Protein AF-A0A7R8WU50-F1 (afdb_monomer)

pLDDT: mean 71.44, std 16.15, range [31.42, 92.62]

Sequence (152 aa):
MFVTICFVSLLRLALAAKDVSPRLPIYDGQCDPPFQPIQGSKCYFLSYSTFKGSWQTAQQLCRLSHPKAYLAEFQDLEELIDATLFLSNDDHECRSWSSPGPWIGGMEIGDSNTFTWASTNSTIQNFNWAEGRPNSASSNDGIALDCSMECE

Nearest PDB structures (foldseek):
  4j6n-assembly2_B  TM=8.097E-01  e=1.435E-02  Homo sapiens
  4j6k-assembly8_H  TM=7.787E-01  e=2.099E-02  Homo sapiens
  1gz2-assembly1_A  TM=6.646E-01  e=3.715E-02  Gallus gallus

Structure (mmCIF, N/CA/C/O backbone):
data_AF-A0A7R8WU50-F1
#
_entry.id   AF-A0A7R8WU50-F1
#
loop_
_atom_site.group_PDB
_atom_site.id
_atom_site.type_symbol
_atom_site.label_atom_id
_atom_site.label_alt_id
_atom_site.label_comp_id
_atom_site.label_asym_id
_atom_site.label_entity_id
_atom_site.label_seq_id
_atom_site.pdbx_PDB_ins_code
_atom_site.Cartn_x
_atom_site.Cartn_y
_atom_site.Cartn_z
_atom_site.occupancy
_atom_site.B_iso_or_equiv
_atom_site.auth_seq_id
_atom_site.auth_comp_id
_atom_site.auth_asym_id
_atom_site.auth_atom_id
_atom_site.pdbx_PDB_model_num
ATOM 1 N N . MET A 1 1 ? 5.753 9.782 -10.569 1.00 47.72 1 MET A N 1
ATOM 2 C CA . MET A 1 1 ? 5.742 10.626 -9.344 1.00 47.72 1 MET A CA 1
ATOM 3 C C . MET A 1 1 ? 4.815 9.920 -8.365 1.00 47.72 1 MET A C 1
ATOM 5 O O . MET A 1 1 ? 3.686 9.712 -8.755 1.00 47.72 1 MET A O 1
ATOM 9 N N . PHE A 1 2 ? 5.245 9.488 -7.173 1.00 52.72 2 PHE A N 1
ATOM 10 C CA . PHE A 1 2 ? 4.432 8.535 -6.394 1.00 52.72 2 PHE A CA 1
ATOM 11 C C . PHE A 1 2 ? 3.505 9.211 -5.382 1.00 52.72 2 PHE A C 1
ATOM 13 O O . PHE A 1 2 ? 3.976 9.862 -4.451 1.00 52.72 2 PHE A O 1
ATOM 20 N N . VAL A 1 3 ? 2.202 9.002 -5.559 1.00 60.59 3 VAL A N 1
ATOM 21 C CA . VAL A 1 3 ? 1.144 9.322 -4.588 1.00 60.59 3 VAL A CA 1
ATOM 22 C C . VAL A 1 3 ? 0.907 8.098 -3.679 1.00 60.59 3 VAL A C 1
ATOM 24 O O . VAL A 1 3 ? 1.463 7.033 -3.929 1.00 60.59 3 VAL A O 1
ATOM 27 N N . THR A 1 4 ? 0.175 8.210 -2.570 1.00 69.50 4 THR A N 1
ATOM 28 C CA . THR A 1 4 ? -0.047 7.101 -1.622 1.00 69.50 4 THR A CA 1
ATOM 29 C C . THR A 1 4 ? -1.533 6.827 -1.428 1.00 69.50 4 THR A C 1
ATOM 31 O O . THR A 1 4 ? -2.263 7.751 -1.073 1.00 69.50 4 THR A O 1
ATOM 34 N N . ILE A 1 5 ? -1.968 5.571 -1.588 1.00 77.00 5 ILE A N 1
ATOM 35 C CA . ILE A 1 5 ? -3.327 5.146 -1.218 1.00 77.00 5 ILE A CA 1
ATOM 36 C C . ILE A 1 5 ? -3.254 4.341 0.066 1.00 77.00 5 ILE A C 1
ATOM 38 O O . ILE A 1 5 ? -2.644 3.273 0.112 1.00 77.00 5 ILE A O 1
ATOM 42 N N . CYS A 1 6 ? -3.923 4.838 1.094 1.00 78.62 6 CYS A N 1
ATOM 43 C CA . CYS A 1 6 ? -4.102 4.140 2.350 1.00 78.62 6 CYS A CA 1
ATOM 44 C C . CYS A 1 6 ? -5.491 3.510 2.406 1.00 78.62 6 CYS A C 1
ATOM 46 O O . CYS A 1 6 ? -6.455 4.116 1.948 1.00 78.62 6 CYS A O 1
ATOM 48 N N . PHE A 1 7 ? -5.613 2.347 3.036 1.00 79.25 7 PHE A N 1
ATOM 49 C CA . PHE A 1 7 ? -6.898 1.753 3.374 1.00 79.25 7 PHE A CA 1
ATOM 50 C C . PHE A 1 7 ? -6.974 1.380 4.852 1.00 79.25 7 PHE A C 1
ATOM 52 O O . PHE A 1 7 ? -5.967 1.044 5.478 1.00 79.25 7 PHE A O 1
ATOM 59 N N . VAL A 1 8 ? -8.184 1.405 5.398 1.00 73.62 8 VAL A N 1
ATOM 60 C CA . VAL A 1 8 ? -8.532 0.820 6.693 1.00 73.62 8 VAL A CA 1
ATOM 61 C C . VAL A 1 8 ? -9.535 -0.296 6.442 1.00 73.62 8 VAL A C 1
ATOM 63 O O . VAL A 1 8 ? -10.618 -0.063 5.905 1.00 73.62 8 VAL A O 1
ATOM 66 N N . SER A 1 9 ? -9.186 -1.511 6.866 1.00 67.44 9 SER A N 1
ATOM 67 C CA . SER A 1 9 ? -10.147 -2.610 6.934 1.00 67.44 9 SER A CA 1
ATOM 68 C C . SER A 1 9 ? -11.013 -2.445 8.179 1.00 67.44 9 SER A C 1
ATOM 70 O O . SER A 1 9 ? -10.509 -2.462 9.311 1.00 67.44 9 SER A O 1
ATOM 72 N N . LEU A 1 10 ? -12.323 -2.288 7.989 1.00 57.47 10 LEU A N 1
ATOM 73 C CA . LEU A 1 10 ? -13.288 -2.329 9.080 1.00 57.47 10 LEU A CA 1
ATOM 74 C C . LEU A 1 10 ? -13.472 -3.792 9.498 1.00 57.47 10 LEU A C 1
ATOM 76 O O . LEU A 1 10 ? -14.421 -4.465 9.098 1.00 57.47 10 LEU A O 1
ATOM 80 N N . LEU A 1 11 ? -12.529 -4.312 10.287 1.00 51.34 11 LEU A N 1
ATOM 81 C CA . LEU A 1 11 ? -12.649 -5.642 10.873 1.00 51.34 11 LEU A CA 1
ATOM 82 C C . LEU A 1 11 ? -13.955 -5.689 11.676 1.00 51.34 11 LEU A C 1
ATOM 84 O O . LEU A 1 11 ? -14.096 -4.992 12.686 1.00 51.34 11 LEU A O 1
ATOM 88 N N . ARG A 1 12 ? -14.923 -6.492 11.219 1.00 45.38 12 ARG A N 1
ATOM 89 C CA . ARG A 1 12 ? -16.161 -6.723 11.961 1.00 45.38 12 ARG A CA 1
ATOM 90 C C . ARG A 1 12 ? -15.789 -7.404 13.274 1.00 45.38 12 ARG A C 1
ATOM 92 O O . ARG A 1 12 ? -15.477 -8.591 13.292 1.00 45.38 12 ARG A O 1
ATOM 99 N N . LEU A 1 13 ? -15.885 -6.684 14.389 1.00 37.50 13 LEU A N 1
ATOM 100 C CA . LEU A 1 13 ? -16.208 -7.337 15.650 1.00 37.50 13 LEU A CA 1
ATOM 101 C C . LEU A 1 13 ? -17.630 -7.872 15.483 1.00 37.50 13 LEU A C 1
ATOM 103 O O . LEU A 1 13 ? -18.605 -7.180 15.764 1.00 37.50 13 LEU A O 1
ATOM 107 N N . ALA A 1 14 ? -17.757 -9.097 14.974 1.00 40.22 14 ALA A N 1
ATOM 108 C CA . ALA A 1 14 ? -18.974 -9.865 15.143 1.00 40.22 14 ALA A CA 1
ATOM 109 C C . ALA A 1 14 ? -19.071 -10.209 16.634 1.00 40.22 14 ALA A C 1
ATOM 111 O O . ALA A 1 14 ? -18.686 -11.290 17.074 1.00 40.22 14 ALA A O 1
ATOM 112 N N . LEU A 1 15 ? -19.544 -9.258 17.442 1.00 38.44 15 LEU A N 1
ATOM 113 C CA . LEU A 1 15 ? -20.142 -9.607 18.718 1.00 38.44 15 LEU A CA 1
ATOM 114 C C . LEU A 1 15 ? -21.338 -10.486 18.368 1.00 38.44 15 LEU A C 1
ATOM 116 O O . LEU A 1 15 ? -22.305 -10.025 17.764 1.00 38.44 15 LEU A O 1
ATOM 120 N N . ALA A 1 16 ? -21.230 -11.773 18.688 1.00 36.84 16 ALA A N 1
ATOM 121 C CA . ALA A 1 16 ? -22.336 -12.708 18.640 1.00 36.84 16 ALA A CA 1
ATOM 122 C C . ALA A 1 16 ? -23.402 -12.251 19.649 1.00 36.84 16 ALA A C 1
ATOM 124 O O . ALA A 1 16 ? -23.449 -12.724 20.783 1.00 36.84 16 ALA A O 1
ATOM 125 N N . ALA A 1 17 ? -24.242 -11.298 19.253 1.00 42.41 17 ALA A N 1
ATOM 126 C CA . ALA A 1 17 ? -25.477 -11.006 19.951 1.00 42.41 17 ALA A CA 1
ATOM 127 C C . ALA A 1 17 ? -26.439 -12.157 19.637 1.00 42.41 17 ALA A C 1
ATOM 129 O O . ALA A 1 17 ? -27.021 -12.232 18.555 1.00 42.41 17 ALA A O 1
ATOM 130 N N . LYS A 1 18 ? -26.534 -13.112 20.567 1.00 44.50 18 LYS A N 1
ATOM 131 C CA . LYS A 1 18 ? -27.657 -14.048 20.606 1.00 44.50 18 LYS A CA 1
ATOM 132 C C . LYS A 1 18 ? -28.935 -13.236 20.827 1.00 44.50 18 LYS A C 1
ATOM 134 O O . LYS A 1 18 ? -28.974 -12.393 21.716 1.00 44.50 18 LYS A O 1
ATOM 139 N N . ASP A 1 19 ? -29.932 -13.550 20.006 1.00 49.62 19 ASP A N 1
ATOM 140 C CA . ASP A 1 19 ? -31.318 -13.080 20.037 1.00 49.62 19 ASP A CA 1
ATOM 141 C C . ASP A 1 19 ? -31.569 -11.609 19.664 1.00 49.62 19 ASP A C 1
ATOM 143 O O . ASP A 1 19 ? -31.526 -10.716 20.500 1.00 49.62 19 ASP A O 1
ATOM 147 N N . VAL A 1 20 ? -31.890 -11.383 18.378 1.00 39.16 20 VAL A N 1
ATOM 148 C CA . VAL A 1 20 ? -33.134 -10.759 17.861 1.00 39.16 20 VAL A CA 1
ATOM 149 C C . VAL A 1 20 ? -33.132 -10.876 16.316 1.00 39.16 20 VAL A C 1
ATOM 151 O O . VAL A 1 20 ? -32.134 -10.614 15.653 1.00 39.16 20 VAL A O 1
ATOM 154 N N . SER A 1 21 ? -34.257 -11.325 15.748 1.00 44.25 21 SER A N 1
ATOM 155 C CA . SER A 1 21 ? -34.503 -11.582 14.311 1.00 44.25 21 SER A CA 1
ATOM 156 C C . SER A 1 21 ? -34.732 -10.286 13.486 1.00 44.25 21 SER A C 1
ATOM 158 O O . SER A 1 21 ? -34.872 -9.209 14.063 1.00 44.25 21 SER A O 1
ATOM 160 N N . PRO A 1 22 ? -34.792 -10.331 12.140 1.00 51.97 22 PRO A N 1
ATOM 161 C CA . PRO A 1 22 ? -33.774 -9.873 11.212 1.00 51.97 22 PRO A CA 1
ATOM 162 C C . PRO A 1 22 ? -34.143 -8.514 10.595 1.00 51.97 22 PRO A C 1
ATOM 164 O O . PRO A 1 22 ? -35.019 -8.406 9.736 1.00 51.97 22 PRO A O 1
ATOM 167 N N . ARG A 1 23 ? -33.411 -7.468 10.960 1.00 39.62 23 ARG A N 1
ATOM 168 C CA . ARG A 1 23 ? -33.172 -6.344 10.053 1.00 39.62 23 ARG A CA 1
ATOM 169 C C . ARG A 1 23 ? -31.681 -6.096 10.080 1.00 39.62 23 ARG A C 1
ATOM 171 O O . ARG A 1 23 ? -31.150 -5.632 11.082 1.00 39.62 23 ARG A O 1
ATOM 178 N N . LEU A 1 24 ? -31.015 -6.512 9.006 1.00 41.78 24 LEU A N 1
ATOM 179 C CA . LEU A 1 24 ? -29.605 -6.223 8.781 1.00 41.78 24 LEU A CA 1
ATOM 180 C C . LEU A 1 24 ? -29.415 -4.709 8.954 1.00 41.78 24 LEU A C 1
ATOM 182 O O . LEU A 1 24 ? -30.102 -3.956 8.258 1.00 41.78 24 LEU A O 1
ATOM 186 N N . PRO A 1 25 ? -28.555 -4.236 9.872 1.00 39.59 25 PRO A N 1
ATOM 187 C CA . PRO A 1 25 ? -28.228 -2.828 9.892 1.00 39.59 25 PRO A CA 1
ATOM 188 C C . PRO A 1 25 ? -27.417 -2.553 8.626 1.00 39.59 25 PRO A C 1
ATOM 190 O O . PRO A 1 25 ?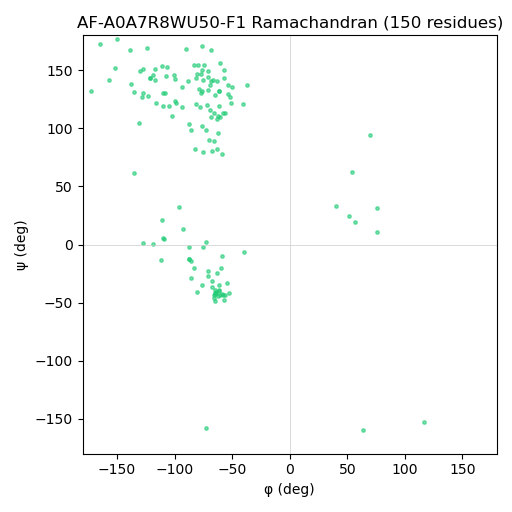 -26.286 -3.020 8.487 1.00 39.59 25 PRO A O 1
ATOM 193 N N . ILE A 1 26 ? -28.027 -1.834 7.683 1.00 42.12 26 ILE A N 1
ATOM 194 C CA . ILE A 1 26 ? -27.290 -1.095 6.662 1.00 42.12 26 ILE A CA 1
ATOM 195 C C . ILE A 1 26 ? -26.477 -0.068 7.453 1.00 42.12 26 ILE A C 1
ATOM 197 O O . ILE A 1 26 ? -27.011 0.941 7.905 1.00 42.12 26 ILE A O 1
ATOM 201 N N . TYR A 1 27 ? -25.219 -0.392 7.743 1.00 42.03 27 TYR A N 1
ATOM 202 C CA . TYR A 1 27 ? -24.259 0.592 8.217 1.00 42.03 27 TYR A CA 1
ATOM 203 C C . TYR A 1 27 ? -23.853 1.392 6.981 1.00 42.03 27 TYR A C 1
ATOM 205 O O . TYR A 1 27 ? -23.100 0.889 6.149 1.00 42.03 27 TYR A O 1
ATOM 213 N N . ASP A 1 28 ? -24.405 2.598 6.836 1.00 48.09 28 ASP A N 1
ATOM 214 C CA . ASP A 1 28 ? -23.878 3.599 5.908 1.00 48.09 28 ASP A CA 1
ATOM 215 C C . ASP A 1 28 ? -22.382 3.767 6.197 1.00 48.09 28 ASP A C 1
ATOM 217 O O . ASP A 1 28 ? -21.995 3.956 7.352 1.00 48.09 28 ASP A O 1
ATOM 221 N N . GLY A 1 29 ? -21.543 3.632 5.168 1.00 54.31 29 GLY A N 1
ATOM 222 C CA . GLY A 1 29 ? -20.082 3.611 5.245 1.00 54.31 29 GLY A CA 1
ATOM 223 C C . GLY A 1 29 ? -19.461 4.871 5.855 1.00 54.31 29 GLY A C 1
ATOM 224 O O . GLY A 1 29 ? -18.925 5.719 5.148 1.00 54.31 29 GLY A O 1
ATOM 225 N N . GLN A 1 30 ? -19.497 4.994 7.179 1.00 71.44 30 GLN A N 1
ATOM 226 C CA . GLN A 1 30 ? -18.898 6.108 7.899 1.00 71.44 30 GLN A CA 1
ATOM 227 C C . GLN A 1 30 ? -17.420 5.813 8.157 1.00 71.44 30 GLN A C 1
ATOM 229 O O . GLN A 1 30 ? -17.053 5.072 9.067 1.00 71.44 30 GLN A O 1
ATOM 234 N N . CYS A 1 31 ? -16.577 6.378 7.302 1.00 78.56 31 CYS A N 1
ATOM 235 C CA . CYS A 1 31 ? -15.133 6.388 7.461 1.00 78.56 31 CYS A CA 1
ATOM 236 C C . CYS A 1 31 ? -14.711 7.612 8.283 1.00 78.56 31 CYS A C 1
ATOM 238 O O . CYS A 1 31 ? -15.265 8.699 8.107 1.00 78.56 31 CYS A O 1
ATOM 240 N N . ASP A 1 32 ? -13.734 7.446 9.177 1.00 82.44 32 ASP 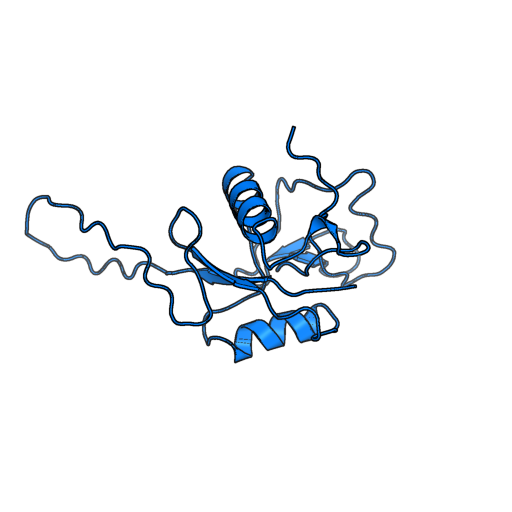A N 1
ATOM 241 C CA . ASP A 1 32 ? -13.156 8.578 9.900 1.00 82.44 32 ASP A CA 1
ATOM 242 C C . ASP A 1 32 ? -12.440 9.503 8.902 1.00 82.44 32 ASP A C 1
ATOM 244 O O . ASP A 1 32 ? -11.599 9.017 8.135 1.00 82.44 32 ASP A O 1
ATOM 248 N N . PRO A 1 33 ? -12.714 10.822 8.888 1.00 80.00 33 PRO A N 1
ATOM 249 C CA . PRO A 1 33 ? -11.968 11.745 8.044 1.00 80.00 33 PRO A CA 1
ATOM 250 C C . PRO A 1 33 ? -10.454 11.600 8.290 1.00 80.00 33 PRO A C 1
ATOM 252 O O . PRO A 1 33 ? -10.039 11.499 9.447 1.00 80.00 33 PRO A O 1
ATOM 255 N N . PRO A 1 34 ? -9.605 11.603 7.245 1.00 80.81 34 PRO A N 1
ATOM 256 C CA . PRO A 1 34 ? -9.894 11.944 5.848 1.00 80.81 34 PRO A CA 1
ATOM 257 C C . PRO A 1 34 ? -10.277 10.751 4.949 1.00 80.81 34 PRO A C 1
ATOM 259 O O . PRO A 1 34 ? -10.248 10.885 3.728 1.00 80.81 34 PRO A O 1
ATOM 262 N N . PHE A 1 35 ? -10.590 9.581 5.509 1.00 84.06 35 PHE A N 1
ATOM 263 C CA . PHE A 1 35 ? -10.921 8.403 4.713 1.00 84.06 35 PHE A CA 1
ATOM 264 C C . PHE A 1 35 ? -12.347 8.479 4.158 1.00 84.06 35 PHE A C 1
ATOM 266 O O . PHE A 1 35 ? -13.260 8.989 4.805 1.00 84.06 35 PHE A O 1
ATOM 273 N N . GLN A 1 36 ? -12.537 7.925 2.966 1.00 82.06 36 GLN A N 1
ATOM 274 C CA . GLN A 1 36 ? -13.803 7.866 2.250 1.00 82.06 36 GLN A CA 1
ATOM 275 C C . GLN A 1 36 ? -14.192 6.409 1.970 1.00 82.06 36 GLN A C 1
ATOM 277 O O . GLN A 1 36 ? -13.315 5.574 1.722 1.00 82.06 36 GLN A O 1
ATOM 282 N N . PRO A 1 37 ? -15.488 6.070 2.037 1.00 79.62 37 PRO A N 1
ATOM 283 C CA . PRO A 1 37 ? -15.948 4.735 1.689 1.00 79.62 37 PRO A CA 1
ATOM 284 C C . PRO A 1 37 ? -15.849 4.535 0.175 1.00 79.62 37 PRO A C 1
ATOM 286 O O . PRO A 1 37 ? -16.311 5.366 -0.604 1.00 79.62 37 PRO A O 1
ATOM 289 N N . ILE A 1 38 ? -15.284 3.404 -0.230 1.00 71.56 38 ILE A N 1
ATOM 290 C CA . ILE A 1 38 ? -15.442 2.847 -1.579 1.00 71.56 38 ILE A CA 1
ATOM 291 C C . ILE A 1 38 ? -16.373 1.634 -1.433 1.00 71.56 38 ILE A C 1
ATOM 293 O O . ILE A 1 38 ? -16.464 1.087 -0.329 1.00 71.56 38 ILE A O 1
ATOM 297 N N . GLN A 1 39 ? -17.123 1.267 -2.482 1.00 64.50 39 GLN A N 1
ATOM 298 C CA . GLN A 1 39 ? -18.096 0.164 -2.440 1.00 64.50 39 GLN A CA 1
ATOM 299 C C . GLN A 1 39 ? -17.541 -1.041 -1.653 1.00 64.50 39 GLN A C 1
ATOM 301 O O . GLN A 1 39 ? -16.469 -1.556 -1.949 1.00 64.50 39 GLN A O 1
ATOM 306 N N . GLY A 1 40 ? -18.241 -1.440 -0.582 1.00 63.84 40 GLY A N 1
ATOM 307 C CA . GLY A 1 40 ? -17.792 -2.494 0.334 1.00 63.84 40 GLY A CA 1
ATOM 308 C C . GLY A 1 40 ? -17.527 -2.021 1.769 1.00 63.84 40 GLY A C 1
ATOM 309 O O . GLY A 1 40 ? -18.174 -1.107 2.277 1.00 63.84 40 GLY A O 1
ATOM 310 N N . SER A 1 41 ? -16.623 -2.714 2.475 1.00 66.44 41 SER A N 1
ATOM 311 C CA . SER A 1 41 ? -16.329 -2.503 3.908 1.00 66.44 41 SER A CA 1
ATOM 312 C C . SER A 1 41 ? -14.944 -1.903 4.183 1.00 66.44 41 SER A C 1
ATOM 314 O O . SER A 1 41 ? -14.400 -2.085 5.279 1.00 66.44 41 SER A O 1
ATOM 316 N N . LYS A 1 42 ? -14.335 -1.251 3.189 1.00 78.56 42 LYS A N 1
ATOM 317 C CA . LYS A 1 42 ? -13.006 -0.637 3.292 1.00 78.56 42 LYS A CA 1
ATOM 318 C C . LYS A 1 42 ? -13.106 0.875 3.097 1.00 78.56 42 LYS A C 1
ATOM 320 O O . LYS A 1 42 ? -13.874 1.371 2.278 1.00 78.56 42 LYS A O 1
ATOM 325 N N . CYS A 1 43 ? -12.313 1.591 3.880 1.00 85.00 43 CYS A N 1
ATOM 326 C CA . CYS A 1 43 ? -12.208 3.044 3.843 1.00 85.00 43 CYS A CA 1
ATOM 327 C C . CYS A 1 43 ? -10.866 3.425 3.228 1.00 85.00 43 CYS A C 1
ATOM 329 O O . CYS A 1 43 ? -9.847 2.915 3.692 1.00 85.00 43 CYS A O 1
ATOM 331 N N . TYR A 1 44 ? -10.846 4.326 2.249 1.00 84.25 44 TYR A N 1
ATOM 332 C CA . TYR A 1 44 ? -9.638 4.708 1.518 1.00 84.25 44 TYR A CA 1
ATOM 333 C C . TYR A 1 44 ? -9.317 6.183 1.690 1.00 84.25 44 TYR A C 1
ATOM 335 O O . TYR A 1 44 ? -10.201 7.023 1.800 1.00 84.25 44 TYR A O 1
ATOM 343 N N . PHE A 1 45 ? -8.033 6.502 1.717 1.00 84.50 45 PHE A N 1
ATOM 344 C CA . PHE A 1 45 ? -7.534 7.866 1.760 1.00 84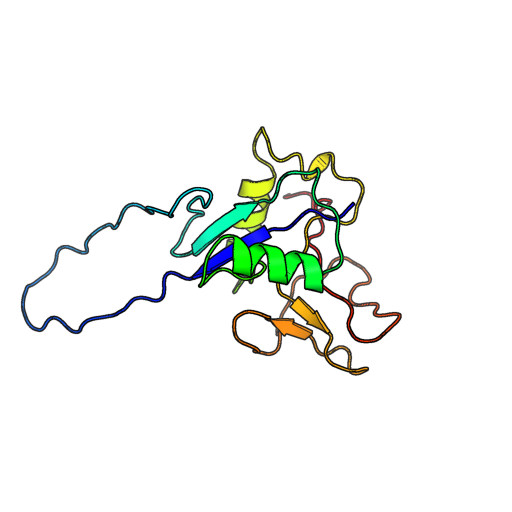.50 45 PHE A CA 1
ATOM 345 C C . PHE A 1 45 ? -6.397 8.001 0.760 1.00 84.50 45 PHE A C 1
ATOM 347 O O . PHE A 1 45 ? -5.468 7.190 0.757 1.00 84.50 45 PHE A O 1
ATOM 354 N N . LEU A 1 46 ? -6.460 9.046 -0.057 1.00 80.19 46 LEU A N 1
ATOM 355 C CA . LEU A 1 46 ? -5.391 9.408 -0.969 1.00 80.19 46 LEU A CA 1
ATOM 356 C C . LEU A 1 46 ? -4.574 10.551 -0.367 1.00 80.19 46 LEU A C 1
ATOM 358 O O . LEU A 1 46 ? -5.111 11.614 -0.053 1.00 80.19 46 LEU A O 1
ATOM 362 N N . SER A 1 47 ? -3.264 10.360 -0.222 1.00 75.44 47 SER A N 1
ATOM 363 C CA . SER A 1 47 ? -2.382 11.458 0.173 1.00 75.44 47 SER A CA 1
ATOM 364 C C . SER A 1 47 ? -2.321 12.513 -0.934 1.00 75.44 47 SER A C 1
ATOM 366 O O . SER A 1 47 ? -2.206 12.158 -2.102 1.00 75.44 47 SER A O 1
ATOM 368 N N . TYR A 1 48 ? -2.282 13.798 -0.589 1.00 66.62 48 TYR A N 1
ATOM 369 C CA . TYR A 1 48 ? -2.100 14.867 -1.576 1.00 66.62 48 TYR A CA 1
ATOM 370 C C . TYR A 1 48 ? -0.815 14.706 -2.415 1.00 66.62 48 TYR A C 1
ATOM 372 O O . TYR A 1 48 ? 0.209 14.218 -1.929 1.00 66.62 48 TYR A O 1
ATOM 380 N N . SER A 1 49 ? -0.853 15.204 -3.656 1.00 58.56 49 SER A N 1
ATOM 381 C CA . SER A 1 49 ? 0.209 15.118 -4.681 1.00 58.56 49 SER A CA 1
ATOM 382 C C . SER A 1 49 ? 1.563 15.739 -4.294 1.00 58.56 49 SER A C 1
ATOM 384 O O . SER A 1 49 ? 2.567 15.559 -4.989 1.00 58.56 49 SER A O 1
ATOM 386 N N . THR A 1 50 ? 1.623 16.474 -3.182 1.00 58.41 50 THR A N 1
ATOM 387 C CA . THR A 1 50 ? 2.845 17.104 -2.669 1.00 58.41 50 THR A CA 1
ATOM 388 C C . THR A 1 50 ? 3.718 16.157 -1.848 1.00 58.41 50 THR A C 1
ATOM 390 O O . THR A 1 50 ? 4.919 16.409 -1.723 1.00 58.41 50 THR A O 1
ATOM 393 N N . PHE A 1 51 ? 3.166 15.059 -1.321 1.00 64.81 51 PHE A N 1
ATOM 394 C CA . PHE A 1 51 ? 3.947 14.061 -0.596 1.00 64.81 51 PHE A CA 1
ATOM 395 C C . PHE A 1 51 ? 4.638 13.108 -1.572 1.00 64.81 51 PHE A C 1
ATOM 397 O O . PHE A 1 51 ? 3.989 12.438 -2.368 1.00 64.81 51 PHE A O 1
ATOM 404 N N . LYS A 1 52 ? 5.971 13.047 -1.504 1.00 67.94 52 LYS A N 1
ATOM 405 C CA . LYS A 1 52 ? 6.809 12.181 -2.342 1.00 67.94 52 LYS A CA 1
ATOM 406 C C . LYS A 1 52 ? 7.737 11.383 -1.438 1.00 67.94 52 LYS A C 1
ATOM 408 O O . LYS A 1 52 ? 8.456 11.970 -0.632 1.00 67.94 52 LYS A O 1
ATOM 413 N N . GLY A 1 53 ? 7.744 10.063 -1.584 1.00 77.00 53 GLY A N 1
ATOM 414 C CA . GLY A 1 53 ? 8.566 9.190 -0.751 1.00 77.00 53 GLY A CA 1
ATOM 415 C C . GLY A 1 53 ? 8.707 7.781 -1.312 1.00 77.00 53 GLY A C 1
ATOM 416 O O . GLY A 1 53 ? 8.058 7.417 -2.297 1.00 77.00 53 GLY A O 1
ATOM 417 N N . SER A 1 54 ? 9.573 6.993 -0.674 1.00 86.62 54 SER A N 1
ATOM 418 C CA . SER A 1 54 ? 9.675 5.561 -0.949 1.00 86.62 54 SER A CA 1
ATOM 419 C C . SER A 1 54 ? 8.419 4.828 -0.477 1.00 86.62 54 SER A C 1
ATOM 421 O O . SER A 1 54 ? 7.628 5.365 0.305 1.00 86.62 54 SER A O 1
ATOM 423 N N . TRP A 1 55 ? 8.271 3.572 -0.893 1.00 88.31 55 TRP A N 1
ATOM 424 C CA . TRP A 1 55 ? 7.204 2.700 -0.410 1.00 88.31 55 TRP A CA 1
ATOM 425 C C . TRP A 1 55 ? 7.159 2.633 1.127 1.00 88.31 55 TRP A C 1
ATOM 427 O O . TRP A 1 55 ? 6.092 2.744 1.725 1.00 88.31 55 TRP A O 1
ATOM 437 N N . GLN A 1 56 ? 8.316 2.544 1.797 1.00 89.75 56 GLN A N 1
ATOM 438 C CA . GLN A 1 56 ? 8.387 2.488 3.264 1.00 89.75 56 GLN A CA 1
ATOM 439 C C . GLN A 1 56 ? 7.874 3.784 3.901 1.00 89.75 56 GLN A C 1
ATOM 441 O O . GLN A 1 56 ? 7.139 3.747 4.887 1.00 89.75 56 GLN A O 1
ATOM 446 N N . THR A 1 57 ? 8.233 4.931 3.324 1.00 89.25 57 THR A N 1
ATOM 447 C CA . THR A 1 57 ? 7.749 6.243 3.765 1.00 89.25 57 THR A CA 1
ATOM 448 C C . THR A 1 57 ? 6.239 6.388 3.547 1.00 89.25 57 THR A C 1
ATOM 450 O O . THR A 1 57 ? 5.544 6.906 4.419 1.00 89.25 57 THR A O 1
ATOM 453 N N . ALA A 1 58 ? 5.710 5.876 2.435 1.00 87.88 58 ALA A N 1
ATOM 454 C CA . ALA A 1 58 ? 4.278 5.852 2.144 1.00 87.88 58 ALA A CA 1
ATOM 455 C C . ALA A 1 58 ? 3.501 4.945 3.119 1.00 87.88 58 ALA A C 1
ATOM 457 O O . ALA A 1 58 ? 2.486 5.349 3.685 1.00 87.88 58 ALA A O 1
ATOM 458 N N . GLN A 1 59 ? 4.030 3.756 3.415 1.00 90.12 59 GLN A N 1
ATOM 459 C CA . GLN A 1 59 ? 3.467 2.856 4.419 1.00 90.12 59 GLN A CA 1
ATOM 460 C C . GLN A 1 59 ? 3.440 3.508 5.805 1.00 90.12 59 GLN A C 1
ATOM 462 O O . GLN A 1 59 ? 2.424 3.437 6.498 1.00 90.12 59 GLN A O 1
ATOM 467 N N . GLN A 1 60 ? 4.518 4.186 6.206 1.00 89.50 60 GLN A N 1
ATOM 468 C CA . GLN A 1 60 ? 4.560 4.943 7.460 1.00 89.50 60 GLN A CA 1
ATOM 469 C C . GLN A 1 60 ? 3.532 6.076 7.487 1.00 89.50 60 GLN A C 1
ATOM 471 O O . GLN A 1 60 ? 2.878 6.256 8.513 1.00 89.50 60 GLN A O 1
ATOM 476 N N . LEU A 1 61 ? 3.338 6.791 6.374 1.00 88.38 61 LEU A N 1
ATOM 477 C CA . LEU A 1 61 ? 2.304 7.820 6.273 1.00 88.38 61 LEU A CA 1
ATOM 478 C C . LEU A 1 61 ? 0.922 7.234 6.577 1.00 88.38 61 LEU A C 1
ATOM 480 O O . LEU A 1 61 ? 0.220 7.775 7.425 1.00 88.38 61 LEU A O 1
ATOM 484 N N . CYS A 1 62 ? 0.570 6.089 5.987 1.00 89.19 62 CYS A N 1
ATOM 485 C CA . CYS A 1 62 ? -0.701 5.430 6.285 1.00 89.19 62 CYS A CA 1
ATOM 486 C C . CYS A 1 62 ? -0.842 5.097 7.775 1.00 89.19 62 CYS A C 1
ATOM 488 O O . CYS A 1 62 ? -1.879 5.38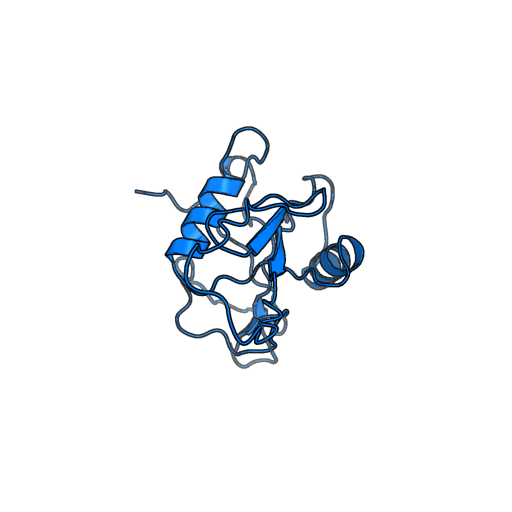4 8.370 1.00 89.19 62 CYS A O 1
ATOM 490 N N . ARG A 1 63 ? 0.216 4.573 8.413 1.00 90.50 63 ARG A N 1
ATOM 491 C CA . ARG A 1 63 ? 0.213 4.286 9.861 1.00 90.50 63 ARG A CA 1
ATOM 492 C C . ARG A 1 63 ? -0.000 5.537 10.719 1.00 90.50 63 ARG A C 1
ATOM 494 O O . ARG A 1 63 ? -0.616 5.435 11.777 1.00 90.50 63 ARG A O 1
ATOM 501 N N . LEU A 1 64 ? 0.520 6.686 10.286 1.00 88.94 64 LEU A N 1
ATOM 502 C CA . LEU A 1 64 ? 0.356 7.970 10.971 1.00 88.94 64 LEU A CA 1
ATOM 503 C C . LEU A 1 64 ? -1.036 8.571 10.749 1.00 88.94 64 LEU A C 1
ATOM 505 O O . LEU A 1 64 ? -1.577 9.187 11.663 1.00 88.94 64 LEU A O 1
ATOM 509 N N . SER A 1 65 ? -1.622 8.375 9.566 1.00 85.75 65 SER A N 1
ATOM 510 C CA . SER A 1 65 ? -2.969 8.851 9.243 1.00 85.75 65 SER A CA 1
ATOM 511 C C . SER A 1 65 ? -4.050 8.126 10.041 1.00 85.75 65 SER A C 1
ATOM 513 O O . SER A 1 65 ? -5.034 8.751 10.425 1.00 85.75 65 SER A O 1
ATOM 515 N N . HIS A 1 66 ? -3.888 6.825 10.304 1.00 86.44 66 HIS A N 1
ATOM 516 C CA . HIS A 1 66 ? -4.796 6.083 11.175 1.00 86.44 66 HIS A CA 1
ATOM 517 C C . HIS A 1 66 ? -4.122 4.823 11.765 1.00 86.44 66 HIS A C 1
ATOM 519 O O . HIS A 1 66 ? -3.444 4.095 11.036 1.00 86.44 66 HIS A O 1
ATOM 525 N N . PRO A 1 67 ? -4.361 4.457 13.045 1.00 85.62 67 PRO A N 1
ATOM 526 C CA . PRO A 1 67 ? -3.697 3.314 13.692 1.00 85.62 67 PRO A CA 1
ATOM 527 C C . PRO A 1 67 ? -3.929 1.951 13.023 1.00 85.62 67 PRO A C 1
ATOM 529 O O . PRO A 1 67 ? -3.178 1.002 13.256 1.00 85.62 67 PRO A O 1
ATOM 532 N N . LYS A 1 68 ? -4.991 1.829 12.222 1.00 86.44 68 LYS A N 1
ATOM 533 C CA . LYS A 1 68 ? -5.337 0.617 11.458 1.00 86.44 68 LYS A CA 1
ATOM 534 C C . LYS A 1 68 ? -5.137 0.773 9.950 1.00 86.44 68 LYS A C 1
ATOM 536 O O . LYS A 1 68 ? -5.510 -0.132 9.214 1.00 86.44 68 LYS A O 1
ATOM 541 N N . ALA A 1 69 ? -4.605 1.904 9.493 1.00 89.06 69 ALA A N 1
ATOM 542 C CA . ALA A 1 69 ? -4.380 2.112 8.073 1.00 89.06 69 ALA A CA 1
ATOM 543 C C . ALA A 1 69 ? -3.092 1.436 7.603 1.00 89.06 69 ALA A C 1
ATOM 545 O O . ALA A 1 69 ? -2.114 1.335 8.344 1.00 89.06 69 ALA A O 1
ATOM 546 N N . TYR A 1 70 ? -3.112 0.973 6.362 1.00 92.62 70 TYR A N 1
ATOM 547 C CA . TYR A 1 70 ? -1.976 0.434 5.619 1.00 92.62 70 TYR A CA 1
ATOM 548 C C . TYR A 1 70 ? -2.050 0.954 4.187 1.00 92.62 70 TYR A C 1
ATOM 550 O O . TYR A 1 70 ? -3.084 1.489 3.796 1.00 92.62 70 TYR A O 1
ATOM 558 N N . LEU A 1 71 ? -0.987 0.803 3.402 1.00 91.69 71 LEU A N 1
ATOM 559 C CA . LEU A 1 71 ? -1.100 0.959 1.955 1.00 91.69 71 LEU A CA 1
ATOM 560 C C . LEU A 1 71 ? -2.145 -0.010 1.387 1.00 91.69 71 LEU A C 1
ATOM 562 O O . LEU A 1 71 ? -2.239 -1.137 1.869 1.00 91.69 71 LEU A O 1
ATOM 566 N N . ALA A 1 72 ? -2.903 0.429 0.380 1.00 89.38 72 ALA A N 1
ATOM 567 C CA . ALA A 1 72 ? -4.035 -0.298 -0.202 1.00 89.38 72 ALA A CA 1
ATOM 568 C C . ALA A 1 72 ? -3.711 -1.752 -0.581 1.00 89.38 72 ALA A C 1
ATOM 570 O O . ALA A 1 72 ? -2.689 -2.030 -1.203 1.00 89.38 72 ALA A O 1
ATOM 571 N N . GLU A 1 73 ? -4.611 -2.665 -0.234 1.00 87.94 73 GLU A N 1
ATOM 572 C CA . GLU A 1 73 ? -4.591 -4.072 -0.635 1.00 87.94 73 GLU A CA 1
ATOM 573 C C . GLU A 1 73 ? -5.945 -4.407 -1.248 1.00 87.94 73 GLU A C 1
ATOM 575 O O . GLU A 1 73 ? -6.972 -4.137 -0.620 1.00 87.94 73 GLU A O 1
ATOM 580 N N . PHE A 1 74 ? -5.918 -5.031 -2.426 1.00 82.50 74 PHE A N 1
ATOM 581 C CA .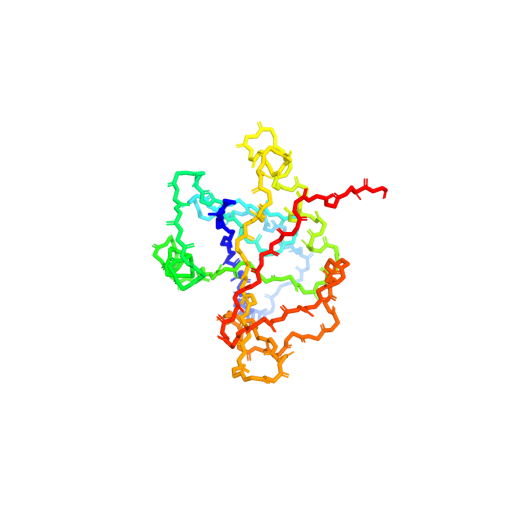 PHE A 1 74 ? -7.105 -5.427 -3.179 1.00 82.50 74 PHE A CA 1
ATOM 582 C C . PHE A 1 74 ? -7.236 -6.945 -3.178 1.00 82.50 74 PHE A C 1
ATOM 584 O O . PHE A 1 74 ? -6.260 -7.653 -3.439 1.00 82.50 74 PHE A O 1
ATOM 591 N N . GLN A 1 75 ? -8.426 -7.440 -2.849 1.00 77.25 75 GLN A N 1
ATOM 592 C CA . GLN A 1 75 ? -8.695 -8.876 -2.766 1.00 77.25 75 GLN A CA 1
ATOM 593 C C . GLN A 1 75 ? -9.079 -9.478 -4.117 1.00 77.25 75 GLN A C 1
ATOM 595 O O . GLN A 1 75 ? -8.799 -10.650 -4.363 1.00 77.25 75 GLN A O 1
ATOM 600 N N . ASP A 1 76 ? -9.682 -8.678 -4.990 1.00 77.75 76 ASP A N 1
ATOM 601 C CA . ASP A 1 76 ? -10.131 -9.086 -6.312 1.00 77.75 76 ASP A CA 1
ATOM 602 C C . ASP A 1 76 ? -10.087 -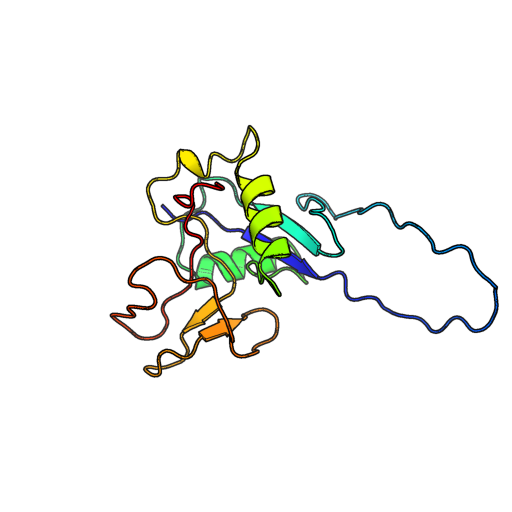7.913 -7.309 1.00 77.75 76 ASP A C 1
ATOM 604 O O . ASP A 1 76 ? -9.707 -6.783 -6.982 1.00 77.75 76 ASP A O 1
ATOM 608 N N . LEU A 1 77 ? -10.417 -8.220 -8.566 1.00 79.81 77 LEU A N 1
ATOM 609 C CA . LEU A 1 77 ? -10.422 -7.254 -9.661 1.00 79.81 77 LEU A CA 1
ATOM 610 C C . LEU A 1 77 ? -11.516 -6.190 -9.493 1.00 79.81 77 LEU A C 1
ATOM 612 O O . LEU A 1 77 ? -11.308 -5.056 -9.911 1.00 79.81 77 LEU A O 1
ATOM 616 N N . GLU A 1 78 ? -12.652 -6.532 -8.884 1.00 82.00 78 GLU A N 1
ATOM 617 C CA . GLU A 1 78 ? -13.758 -5.595 -8.663 1.00 82.00 78 GLU A CA 1
ATOM 618 C C . GLU A 1 78 ? -13.325 -4.497 -7.684 1.00 82.00 78 GLU A C 1
ATOM 620 O O . GLU A 1 78 ? -13.434 -3.314 -7.999 1.00 82.00 78 GLU A O 1
ATOM 625 N N . GLU A 1 79 ? -12.685 -4.876 -6.574 1.00 79.69 79 GLU A N 1
ATOM 626 C CA . GLU A 1 79 ? -12.126 -3.936 -5.600 1.00 79.69 79 GLU A CA 1
ATOM 627 C C . GLU A 1 79 ? -11.042 -3.034 -6.217 1.00 79.69 79 GLU A C 1
ATOM 629 O O . GLU A 1 79 ? -10.962 -1.839 -5.918 1.00 79.69 79 GLU A O 1
ATOM 634 N N . LEU A 1 80 ? -10.205 -3.592 -7.098 1.00 79.62 80 LEU A N 1
ATOM 635 C CA . LEU A 1 80 ? -9.192 -2.832 -7.831 1.00 79.62 80 LEU A CA 1
ATOM 636 C C . LEU A 1 80 ? -9.830 -1.812 -8.792 1.00 79.62 80 LEU A C 1
ATOM 638 O O . LEU A 1 80 ? -9.361 -0.672 -8.871 1.00 79.62 80 LEU A O 1
ATOM 642 N N . ILE A 1 81 ? -10.887 -2.202 -9.512 1.00 78.88 81 ILE A N 1
ATOM 643 C CA . ILE A 1 81 ? -11.627 -1.321 -10.427 1.00 78.88 81 ILE A CA 1
ATOM 644 C C . ILE A 1 81 ? -12.301 -0.201 -9.638 1.00 78.88 81 ILE A C 1
ATOM 646 O O . ILE A 1 81 ? -12.112 0.967 -9.974 1.00 78.88 81 ILE A O 1
ATOM 650 N N . ASP A 1 82 ? -13.012 -0.522 -8.559 1.00 79.19 82 ASP A N 1
ATOM 651 C CA . ASP A 1 82 ? -13.680 0.469 -7.713 1.00 79.19 82 ASP A CA 1
ATOM 652 C C . ASP A 1 82 ? -12.686 1.479 -7.124 1.00 79.19 82 ASP A C 1
ATOM 654 O O . ASP A 1 82 ? -12.928 2.691 -7.136 1.00 79.19 82 ASP A O 1
ATOM 658 N N . ALA A 1 83 ? -11.524 1.005 -6.665 1.00 77.06 83 ALA A N 1
ATOM 659 C CA . ALA A 1 83 ? -10.452 1.875 -6.205 1.00 77.06 83 ALA A CA 1
ATOM 660 C C . ALA A 1 83 ? -9.896 2.751 -7.333 1.00 77.06 83 ALA A C 1
ATOM 662 O O . ALA A 1 83 ? -9.668 3.940 -7.130 1.00 77.06 83 ALA A O 1
ATOM 663 N N . THR A 1 84 ? -9.719 2.206 -8.535 1.00 74.25 84 THR A N 1
ATOM 664 C CA . THR A 1 84 ? -9.246 2.971 -9.700 1.00 74.25 84 THR A CA 1
ATOM 665 C C . THR A 1 84 ? -10.251 4.049 -10.107 1.00 74.25 84 THR A C 1
ATOM 667 O O . THR A 1 84 ? -9.866 5.192 -10.359 1.00 74.25 84 THR A O 1
ATOM 670 N N . LEU A 1 85 ? -11.546 3.730 -10.088 1.00 75.31 85 LEU A N 1
ATOM 671 C CA . LEU A 1 85 ? -12.623 4.681 -10.354 1.00 75.31 85 LEU A CA 1
ATOM 672 C C . LEU A 1 85 ? -12.643 5.810 -9.322 1.00 75.31 85 LEU A C 1
ATOM 674 O O . LEU A 1 85 ? -12.715 6.982 -9.698 1.00 75.31 85 LEU A O 1
ATOM 678 N N . PHE A 1 86 ? -12.492 5.483 -8.037 1.00 74.94 86 PHE A N 1
ATOM 679 C CA . PHE A 1 86 ? -12.365 6.470 -6.965 1.00 74.94 86 PHE A CA 1
ATOM 680 C C . PHE A 1 86 ? -11.201 7.447 -7.198 1.00 74.94 86 PHE A C 1
ATOM 682 O O . PHE A 1 86 ? -11.374 8.655 -7.047 1.00 74.94 86 PHE A O 1
ATOM 689 N N . LEU A 1 87 ? -10.042 6.946 -7.635 1.00 71.38 87 LEU A N 1
ATOM 690 C CA . LEU A 1 87 ? -8.861 7.764 -7.954 1.00 71.38 87 LEU A CA 1
ATOM 691 C C . LEU A 1 87 ? -9.024 8.609 -9.222 1.00 71.38 87 LEU A C 1
ATOM 693 O O . LEU A 1 87 ? -8.295 9.583 -9.415 1.00 71.38 87 LEU A O 1
ATOM 697 N N . SER A 1 88 ? -9.926 8.206 -10.115 1.00 64.88 88 SER A N 1
ATOM 698 C CA . SER A 1 88 ? -10.162 8.875 -11.395 1.00 64.88 88 SER A CA 1
ATOM 699 C C . SER A 1 88 ? -11.153 10.042 -11.311 1.00 64.88 88 SER A C 1
ATOM 701 O O . SER A 1 88 ? -11.210 10.842 -12.243 1.00 64.88 88 SER A O 1
ATOM 703 N N . ASN A 1 89 ? -11.910 10.156 -10.214 1.00 62.00 89 ASN A N 1
ATOM 704 C CA . ASN A 1 89 ? -12.884 11.229 -10.024 1.00 62.00 89 ASN A CA 1
ATOM 705 C C . ASN A 1 89 ? -12.224 12.589 -9.699 1.00 62.00 89 ASN A C 1
ATOM 707 O O . ASN A 1 89 ? -11.110 12.654 -9.179 1.00 62.00 89 ASN A O 1
ATOM 711 N N . ASP A 1 90 ? -12.970 13.649 -10.034 1.00 48.50 90 ASP A N 1
ATOM 712 C CA . ASP A 1 90 ? -12.638 15.050 -10.397 1.00 48.50 90 ASP A CA 1
ATOM 713 C C . ASP A 1 90 ? -11.522 15.833 -9.658 1.00 48.50 90 ASP A C 1
ATOM 715 O O . ASP A 1 90 ? -11.183 16.928 -10.094 1.00 48.50 90 ASP A O 1
ATOM 719 N N . ASP A 1 91 ? -10.914 15.319 -8.585 1.00 53.59 91 ASP A N 1
ATOM 720 C CA . ASP A 1 91 ? -9.902 16.038 -7.777 1.00 53.59 91 ASP A CA 1
ATOM 721 C C . ASP A 1 91 ? -8.589 15.243 -7.582 1.00 53.59 91 ASP A C 1
ATOM 723 O O . ASP A 1 91 ? -7.663 15.675 -6.890 1.00 53.59 91 ASP A O 1
ATOM 727 N N . HIS A 1 92 ? -8.497 14.039 -8.164 1.00 55.19 92 HIS A N 1
ATOM 728 C CA . HIS A 1 92 ? -7.430 13.077 -7.856 1.00 55.19 92 HIS A CA 1
ATOM 729 C C . HIS A 1 92 ? -6.529 12.688 -9.032 1.00 55.19 92 HIS A C 1
ATOM 731 O O . HIS A 1 92 ? -5.561 11.968 -8.816 1.00 55.19 92 HIS A O 1
ATOM 737 N N . GLU A 1 93 ? -6.760 13.238 -10.231 1.00 56.69 93 GLU A N 1
ATOM 738 C CA . GLU A 1 93 ? -5.816 13.310 -11.364 1.00 56.69 93 GLU A CA 1
ATOM 739 C C . GLU A 1 93 ? -4.933 12.062 -11.630 1.00 56.69 93 GLU A C 1
ATOM 741 O O . GLU A 1 93 ? -3.816 12.187 -12.132 1.00 56.69 93 GLU A O 1
ATOM 746 N N . CYS A 1 94 ? -5.415 10.839 -11.375 1.00 58.38 94 CYS A N 1
ATOM 747 C CA . CYS A 1 94 ? -4.653 9.613 -11.667 1.00 58.38 94 CYS A CA 1
ATOM 748 C C . CYS A 1 94 ? -4.210 9.577 -13.147 1.00 58.38 94 CYS A C 1
ATOM 750 O O . CYS A 1 94 ? -3.080 9.199 -13.445 1.00 58.38 94 CYS A O 1
ATOM 752 N N . ARG A 1 95 ? -5.022 10.136 -14.061 1.00 55.59 95 ARG A N 1
ATOM 753 C CA . ARG A 1 95 ? -4.688 10.333 -15.487 1.00 55.59 95 ARG A CA 1
ATOM 754 C C . ARG A 1 95 ? -3.630 11.413 -15.772 1.00 55.59 95 ARG A C 1
ATOM 756 O O . ARG A 1 95 ? -2.949 11.317 -16.789 1.00 55.59 95 ARG A O 1
ATOM 763 N N . SER A 1 96 ? -3.486 12.433 -14.922 1.00 56.56 96 SER A N 1
ATOM 764 C CA . SER A 1 96 ? -2.454 13.477 -15.077 1.00 56.56 96 SER A CA 1
ATOM 765 C C . SER A 1 96 ? -1.132 13.089 -14.411 1.00 56.56 96 SER A C 1
ATOM 767 O O . SER A 1 96 ? -0.107 13.745 -14.628 1.00 56.56 96 SER A O 1
ATOM 769 N N . TRP A 1 97 ? -1.116 12.035 -13.589 1.00 60.06 97 TRP A N 1
ATOM 770 C CA . TRP A 1 97 ? 0.115 11.548 -12.987 1.00 60.06 97 TRP A CA 1
ATOM 771 C C . TRP A 1 97 ? 1.009 10.932 -14.058 1.00 60.06 97 TRP A C 1
ATOM 773 O O . TRP A 1 97 ? 0.711 9.903 -14.657 1.00 60.06 97 TRP A O 1
ATOM 783 N N . SER A 1 98 ? 2.165 11.561 -14.271 1.00 53.59 98 SER A N 1
ATOM 784 C CA . SER A 1 98 ? 3.262 10.916 -14.982 1.00 53.59 98 SER A CA 1
ATOM 785 C C . SER A 1 98 ? 3.627 9.637 -14.230 1.00 53.59 98 SER A C 1
ATOM 787 O O . SER A 1 98 ? 4.095 9.695 -13.082 1.00 53.59 98 SER A O 1
ATOM 789 N N . SER A 1 99 ? 3.366 8.501 -14.887 1.00 57.06 99 SER A N 1
ATOM 790 C CA . SER A 1 99 ? 3.713 7.157 -14.430 1.00 57.06 99 SER A CA 1
ATOM 791 C C . SER A 1 99 ? 5.066 7.159 -13.712 1.00 57.06 99 SER A C 1
ATOM 793 O O . SER A 1 99 ? 6.011 7.827 -14.158 1.00 57.06 99 SER A O 1
ATOM 795 N N . PRO A 1 100 ? 5.195 6.447 -12.585 1.00 63.09 100 PRO A N 1
ATOM 796 C CA . PRO A 1 100 ? 4.218 5.533 -11.971 1.00 63.09 100 PRO A CA 1
ATOM 797 C C . PRO A 1 100 ? 3.163 6.229 -11.099 1.00 63.09 100 PRO A C 1
ATOM 799 O O . PRO A 1 100 ? 3.420 7.315 -10.572 1.00 63.09 100 PRO A O 1
ATOM 802 N N . GLY A 1 101 ? 2.002 5.576 -10.962 1.00 74.06 101 GLY A N 1
ATOM 803 C CA . GLY A 1 101 ? 0.900 5.979 -10.090 1.00 74.06 101 GLY A CA 1
ATOM 804 C C . GLY A 1 101 ? 1.192 5.741 -8.599 1.00 74.06 101 GLY A C 1
ATOM 805 O O . GLY A 1 101 ? 2.354 5.703 -8.181 1.00 74.06 101 GLY A O 1
ATOM 806 N N . PRO A 1 102 ? 0.158 5.636 -7.753 1.00 79.81 102 PRO A N 1
ATOM 807 C CA . PRO A 1 102 ? 0.329 5.625 -6.312 1.00 79.81 102 PRO A CA 1
ATOM 808 C C . PRO A 1 102 ? 0.841 4.285 -5.778 1.00 79.81 102 PRO A C 1
ATOM 810 O O . PRO A 1 102 ? 0.524 3.228 -6.321 1.00 79.81 102 PRO A O 1
ATOM 813 N N . TRP A 1 103 ? 1.584 4.323 -4.670 1.00 87.19 103 TRP A N 1
ATOM 814 C CA . TRP A 1 103 ? 2.004 3.126 -3.941 1.00 87.19 103 TRP A CA 1
ATOM 815 C C . TRP A 1 103 ? 0.805 2.352 -3.386 1.00 87.19 103 TRP A C 1
ATOM 817 O O . TRP A 1 103 ? -0.135 2.946 -2.847 1.00 87.19 103 TRP A O 1
ATOM 827 N N . ILE A 1 104 ? 0.900 1.023 -3.453 1.00 89.00 104 ILE A N 1
ATOM 828 C CA . ILE A 1 104 ? -0.012 0.068 -2.813 1.00 89.00 104 ILE A CA 1
ATOM 829 C C . ILE A 1 104 ? 0.763 -0.885 -1.910 1.00 89.00 104 ILE A C 1
ATOM 831 O O . ILE A 1 104 ? 1.989 -0.920 -1.924 1.00 89.00 104 ILE A O 1
ATOM 835 N N . GLY A 1 105 ? 0.059 -1.664 -1.095 1.00 90.75 105 GLY A N 1
ATOM 836 C CA . GLY A 1 105 ? 0.639 -2.410 0.019 1.00 90.75 105 GLY A CA 1
ATOM 837 C C . GLY A 1 105 ? 1.468 -3.620 -0.364 1.00 90.75 105 GLY A C 1
ATOM 838 O O . GLY A 1 105 ? 1.936 -4.313 0.531 1.00 90.75 105 GLY A O 1
ATOM 839 N N . GLY A 1 106 ? 1.653 -3.896 -1.650 1.00 90.38 106 GLY A N 1
ATOM 840 C CA . GLY A 1 106 ? 2.510 -4.982 -2.089 1.00 90.38 106 GLY A CA 1
ATOM 841 C C . GLY A 1 106 ? 3.982 -4.596 -2.032 1.00 90.38 106 GLY A C 1
ATOM 842 O O . GLY A 1 106 ? 4.368 -3.522 -2.493 1.00 90.38 106 GLY A O 1
ATOM 843 N N . MET A 1 107 ? 4.798 -5.488 -1.484 1.00 89.44 107 MET A N 1
ATOM 844 C CA . MET A 1 107 ? 6.253 -5.365 -1.435 1.00 89.44 107 MET A CA 1
ATOM 845 C C . MET A 1 107 ? 6.893 -6.709 -1.758 1.00 89.44 107 MET A C 1
ATOM 847 O O . MET A 1 107 ? 6.421 -7.745 -1.287 1.00 89.44 107 MET A O 1
ATOM 851 N N . GLU A 1 108 ? 7.960 -6.685 -2.553 1.00 87.62 108 GLU A N 1
ATOM 852 C CA . GLU A 1 108 ? 8.801 -7.856 -2.784 1.00 87.62 108 GLU A CA 1
ATOM 853 C C . GLU A 1 108 ? 9.582 -8.227 -1.518 1.00 87.62 108 GLU A C 1
ATOM 855 O O . GLU A 1 108 ? 10.147 -7.362 -0.846 1.00 87.62 108 GLU A O 1
ATOM 860 N N . ILE A 1 109 ? 9.645 -9.521 -1.208 1.00 80.94 109 ILE A N 1
ATOM 861 C CA . ILE A 1 109 ? 10.469 -10.065 -0.129 1.00 80.94 109 ILE A CA 1
ATOM 862 C C . ILE A 1 109 ? 11.631 -10.874 -0.717 1.00 80.94 109 ILE A C 1
ATOM 864 O O . ILE A 1 109 ? 11.443 -11.920 -1.350 1.00 80.94 109 ILE A O 1
ATOM 868 N N . GLY A 1 110 ? 12.853 -10.424 -0.417 1.00 75.62 110 GLY A N 1
ATOM 869 C CA . GLY A 1 110 ? 14.088 -11.065 -0.876 1.00 75.62 110 GLY A CA 1
ATOM 870 C C . GLY A 1 110 ? 14.236 -11.030 -2.400 1.00 75.62 110 GLY A C 1
ATOM 871 O O . GLY A 1 110 ? 13.599 -10.224 -3.064 1.00 75.62 110 GLY A O 1
ATOM 872 N N . ASP A 1 111 ? 15.063 -11.917 -2.955 1.00 67.44 111 ASP A N 1
ATOM 873 C CA . ASP A 1 111 ? 15.356 -11.982 -4.400 1.00 67.44 111 ASP A CA 1
ATOM 874 C C . ASP A 1 111 ? 14.479 -13.019 -5.137 1.00 67.44 111 ASP A C 1
ATOM 876 O O . ASP A 1 111 ? 14.930 -13.706 -6.053 1.00 67.44 111 ASP A O 1
ATOM 880 N N . SER A 1 112 ? 13.242 -13.228 -4.676 1.00 70.50 112 SER A N 1
ATOM 881 C CA . SER A 1 112 ? 12.437 -14.397 -5.063 1.00 70.50 112 SER A CA 1
ATOM 882 C C . SER A 1 112 ? 11.238 -14.096 -5.964 1.00 70.50 112 SER A C 1
ATOM 884 O O . SER A 1 112 ? 10.456 -15.013 -6.216 1.00 70.50 112 SER A O 1
ATOM 886 N N . ASN A 1 113 ? 11.053 -12.849 -6.430 1.00 77.19 113 ASN A N 1
ATOM 887 C CA . ASN A 1 113 ? 9.818 -12.408 -7.101 1.00 77.19 113 ASN A CA 1
ATOM 888 C C . ASN A 1 113 ? 8.546 -12.735 -6.291 1.00 77.19 113 ASN A C 1
ATOM 890 O O . ASN A 1 113 ? 7.454 -12.893 -6.839 1.00 77.19 113 ASN A O 1
ATOM 894 N N . THR A 1 114 ? 8.685 -12.870 -4.970 1.00 85.56 114 THR A N 1
ATOM 895 C CA . THR A 1 114 ? 7.572 -13.142 -4.065 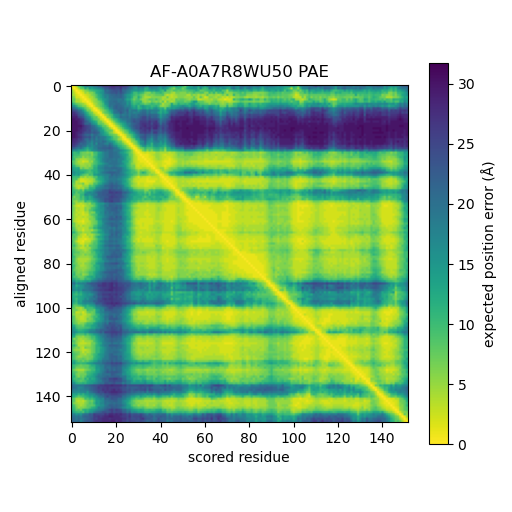1.00 85.56 114 THR A CA 1
ATOM 896 C C . THR A 1 114 ? 7.143 -11.835 -3.438 1.00 85.56 114 THR A C 1
ATOM 898 O O . THR A 1 114 ? 7.932 -11.178 -2.761 1.00 85.56 114 THR A O 1
ATOM 901 N N . PHE A 1 115 ? 5.879 -11.478 -3.632 1.00 87.88 115 PHE A N 1
ATOM 902 C CA . PHE A 1 115 ? 5.304 -10.254 -3.097 1.00 87.88 115 PHE A CA 1
ATOM 903 C C . PHE A 1 115 ? 4.358 -10.574 -1.947 1.00 87.88 115 PHE A C 1
ATOM 905 O O . PHE A 1 115 ? 3.646 -11.581 -1.975 1.00 87.88 115 PHE A O 1
ATOM 912 N N . THR A 1 116 ? 4.320 -9.706 -0.945 1.00 90.75 116 THR A N 1
ATOM 913 C CA . THR A 1 116 ? 3.398 -9.812 0.190 1.00 90.75 116 THR A CA 1
ATOM 914 C C . THR A 1 116 ? 2.671 -8.507 0.435 1.00 90.75 116 THR A C 1
ATOM 916 O O . THR A 1 116 ? 3.239 -7.431 0.239 1.00 90.75 116 THR A O 1
ATOM 919 N N . TRP A 1 117 ? 1.447 -8.609 0.940 1.00 91.12 117 TRP A N 1
ATOM 920 C CA . TRP A 1 117 ? 0.688 -7.460 1.407 1.00 91.12 117 TRP A CA 1
ATOM 921 C C . TRP A 1 117 ? 1.175 -6.977 2.774 1.00 91.12 117 TRP A C 1
ATOM 923 O O . TRP A 1 117 ? 1.246 -7.744 3.728 1.00 91.12 117 TRP A O 1
ATOM 933 N N . ALA A 1 118 ? 1.436 -5.680 2.911 1.00 90.06 118 ALA A N 1
ATOM 934 C CA . ALA A 1 118 ? 1.893 -5.064 4.156 1.00 90.06 118 ALA A CA 1
ATOM 935 C C . ALA A 1 118 ? 0.882 -5.158 5.308 1.00 90.06 118 ALA A C 1
ATOM 937 O O . ALA A 1 118 ? 1.269 -5.057 6.473 1.00 90.06 118 ALA A O 1
ATOM 938 N N . SER A 1 119 ? -0.410 -5.293 4.993 1.00 89.62 119 SER A N 1
ATOM 939 C CA . SER A 1 119 ? -1.482 -5.292 5.990 1.00 89.62 119 SER A CA 1
ATOM 940 C C . SER A 1 119 ? -1.640 -6.650 6.682 1.00 89.62 119 SER A C 1
ATOM 942 O O . SER A 1 119 ? -1.798 -6.718 7.902 1.00 89.62 119 SER A O 1
ATOM 944 N N . THR A 1 120 ? -1.541 -7.730 5.909 1.00 88.12 120 THR A N 1
ATOM 945 C CA . THR A 1 120 ? -1.803 -9.110 6.341 1.00 88.12 120 THR A CA 1
ATOM 946 C C . THR A 1 120 ? -0.550 -9.979 6.374 1.00 88.12 120 THR A C 1
ATOM 948 O O . THR A 1 120 ? -0.582 -11.073 6.936 1.00 88.12 120 THR A O 1
ATOM 951 N N . ASN A 1 121 ? 0.549 -9.513 5.774 1.00 88.88 121 ASN A N 1
ATOM 952 C CA . ASN A 1 121 ? 1.752 -10.293 5.486 1.00 88.88 121 ASN A CA 1
ATOM 953 C C . ASN A 1 121 ? 1.475 -11.551 4.637 1.00 88.88 121 ASN A C 1
ATOM 955 O O . ASN A 1 121 ? 2.268 -12.493 4.631 1.00 88.88 121 ASN A O 1
ATOM 959 N N . SER A 1 122 ? 0.335 -11.601 3.940 1.00 89.44 122 SER A N 1
ATOM 960 C CA . SER A 1 122 ? 0.000 -12.719 3.062 1.00 89.44 122 SER A CA 1
ATOM 961 C C . SER A 1 122 ? 0.685 -12.565 1.711 1.00 89.44 122 SER A C 1
ATOM 963 O O . SER A 1 122 ? 0.763 -11.458 1.176 1.00 89.44 122 SER A O 1
ATOM 965 N N . THR A 1 123 ? 1.120 -13.681 1.131 1.00 88.94 123 THR A N 1
ATOM 966 C CA . THR A 1 123 ? 1.640 -13.721 -0.238 1.00 88.94 123 THR A CA 1
ATOM 967 C C . THR A 1 123 ? 0.571 -13.295 -1.237 1.00 88.94 123 THR A C 1
ATOM 969 O O . THR A 1 123 ? -0.552 -13.798 -1.199 1.00 88.94 123 THR A O 1
ATOM 972 N N . ILE A 1 124 ? 0.936 -12.400 -2.150 1.00 86.81 124 ILE A N 1
ATOM 973 C CA . ILE A 1 124 ? 0.083 -11.986 -3.258 1.00 86.81 124 ILE A CA 1
ATOM 974 C C . ILE A 1 124 ? 0.010 -13.142 -4.259 1.00 86.81 124 ILE A C 1
ATOM 976 O O . ILE A 1 124 ? 1.028 -13.580 -4.796 1.00 86.81 124 ILE A O 1
ATOM 980 N N . GLN A 1 125 ? -1.199 -13.636 -4.508 1.00 80.75 125 GLN A N 1
ATOM 981 C CA . GLN A 1 125 ? -1.490 -14.671 -5.500 1.00 80.75 125 GLN A CA 1
ATOM 982 C C . GLN A 1 125 ? -2.496 -14.109 -6.508 1.00 80.75 125 GLN A C 1
ATOM 984 O O . GLN A 1 125 ? -3.395 -13.378 -6.109 1.00 80.75 125 GLN A O 1
ATOM 989 N N . ASN A 1 126 ? -2.364 -14.459 -7.794 1.00 71.19 126 ASN A N 1
ATOM 990 C CA . ASN A 1 126 ? -3.278 -14.032 -8.867 1.00 71.19 126 ASN A CA 1
ATOM 991 C C . ASN A 1 126 ? -3.462 -12.502 -8.959 1.00 71.19 126 ASN A C 1
ATOM 993 O O . ASN A 1 126 ? -4.559 -11.982 -8.777 1.00 71.19 126 ASN A O 1
ATOM 997 N N . PHE A 1 127 ? -2.374 -11.779 -9.237 1.00 79.81 127 PHE A N 1
ATOM 998 C CA . PHE A 1 127 ? -2.363 -10.316 -9.310 1.00 79.81 127 PHE A CA 1
ATOM 999 C C . PHE A 1 127 ? -2.436 -9.801 -10.753 1.00 79.81 127 PHE A C 1
ATOM 1001 O O . PHE A 1 127 ? -1.813 -10.378 -11.646 1.00 79.81 127 PHE A O 1
ATOM 1008 N N . ASN A 1 128 ? -3.161 -8.700 -10.969 1.00 82.06 128 ASN A N 1
ATOM 1009 C CA . ASN A 1 128 ? -3.283 -8.053 -12.276 1.00 82.06 128 ASN A CA 1
ATOM 1010 C C . ASN A 1 128 ? -2.072 -7.145 -12.543 1.00 82.06 128 ASN A C 1
ATOM 1012 O O . ASN A 1 128 ? -2.101 -5.944 -12.275 1.00 82.06 128 ASN A O 1
ATOM 1016 N N . TRP A 1 129 ? -0.974 -7.738 -13.003 1.00 82.75 129 TRP A N 1
ATOM 1017 C CA . TRP A 1 129 ? 0.235 -7.000 -13.357 1.00 82.75 129 TRP A CA 1
ATOM 1018 C C . TRP A 1 129 ? 0.079 -6.274 -14.695 1.00 82.75 129 TRP A C 1
ATOM 1020 O O . TRP A 1 129 ? -0.456 -6.832 -15.650 1.00 82.75 129 TRP A O 1
ATOM 1030 N N . ALA A 1 130 ? 0.627 -5.060 -14.782 1.00 78.62 130 ALA A N 1
ATOM 1031 C CA . ALA A 1 130 ? 0.808 -4.379 -16.060 1.00 78.62 130 ALA A CA 1
ATOM 1032 C C . ALA A 1 130 ? 1.727 -5.189 -16.995 1.00 78.62 130 ALA A C 1
ATOM 1034 O O . ALA A 1 130 ? 2.559 -5.982 -16.539 1.00 78.62 130 ALA A O 1
ATOM 1035 N N . GLU A 1 131 ? 1.607 -4.967 -18.305 1.00 79.25 131 GLU A N 1
ATOM 1036 C CA . GLU A 1 131 ? 2.409 -5.678 -19.302 1.00 79.25 131 GLU A CA 1
ATOM 1037 C C . GLU A 1 131 ? 3.917 -5.553 -19.002 1.00 79.25 131 GLU A C 1
ATOM 1039 O O . GLU A 1 131 ? 4.446 -4.471 -18.740 1.00 79.25 131 GLU A O 1
ATOM 1044 N N . GLY A 1 132 ? 4.620 -6.690 -18.990 1.00 76.12 132 GLY A N 1
ATOM 1045 C CA . GLY A 1 132 ? 6.049 -6.744 -18.669 1.00 76.12 132 GLY A CA 1
ATOM 1046 C C . GLY A 1 132 ? 6.395 -6.608 -17.179 1.00 76.12 132 GLY A C 1
ATOM 1047 O O . GLY A 1 132 ? 7.575 -6.452 -16.855 1.00 76.12 132 GLY A O 1
ATOM 1048 N N . ARG A 1 133 ? 5.410 -6.672 -16.269 1.00 79.44 133 ARG A N 1
ATOM 1049 C CA . ARG A 1 133 ? 5.608 -6.746 -14.810 1.00 79.44 133 ARG A CA 1
ATOM 1050 C C . ARG A 1 133 ? 5.194 -8.127 -14.257 1.00 79.44 133 ARG A C 1
ATOM 1052 O O . ARG A 1 133 ? 4.331 -8.777 -14.843 1.00 79.44 133 ARG A O 1
ATOM 1059 N N . PRO A 1 134 ? 5.776 -8.576 -13.129 1.00 75.25 134 PRO A N 1
ATOM 1060 C CA . PRO A 1 134 ? 6.874 -7.945 -12.393 1.00 75.25 134 PRO A CA 1
ATOM 1061 C C . PRO A 1 134 ? 8.206 -8.055 -13.155 1.00 75.25 134 PRO A C 1
ATOM 1063 O O . PRO A 1 134 ? 8.480 -9.044 -13.827 1.00 75.25 134 PRO A O 1
ATOM 1066 N N . ASN A 1 135 ? 9.039 -7.023 -13.054 1.00 69.50 135 ASN A N 1
ATOM 1067 C CA . ASN A 1 135 ? 10.412 -7.005 -13.566 1.00 69.50 135 ASN A CA 1
ATOM 1068 C C . ASN A 1 135 ? 11.328 -6.398 -12.491 1.00 69.50 135 ASN A C 1
ATOM 1070 O O . ASN A 1 135 ? 11.897 -5.322 -12.672 1.00 69.50 135 ASN A O 1
ATOM 1074 N N . SER A 1 136 ? 11.410 -7.040 -11.325 1.00 61.72 136 SER A N 1
ATOM 1075 C CA . SER A 1 136 ? 12.281 -6.539 -10.262 1.00 61.72 136 SER A CA 1
ATOM 1076 C C . SER A 1 136 ?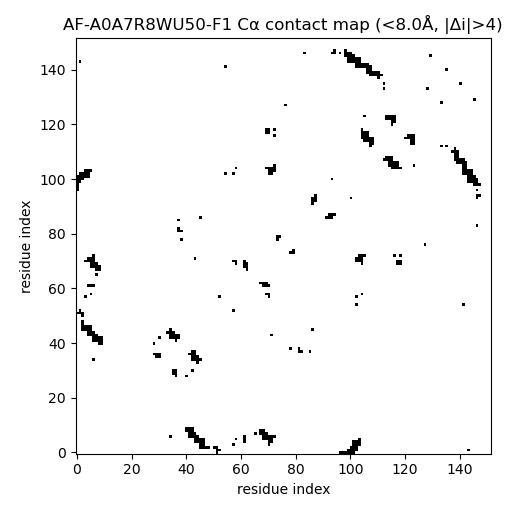 13.734 -6.547 -10.750 1.00 61.72 136 SER A C 1
ATOM 1078 O O . SER A 1 136 ? 14.285 -7.570 -11.160 1.00 61.72 136 SER A O 1
ATOM 1080 N N . ALA A 1 137 ? 14.344 -5.361 -10.791 1.00 51.16 137 ALA A N 1
ATOM 1081 C CA . ALA A 1 137 ? 15.775 -5.203 -11.050 1.00 51.16 137 ALA A CA 1
ATOM 1082 C C . ALA A 1 137 ? 16.586 -5.294 -9.742 1.00 51.16 137 ALA A C 1
ATOM 1084 O O . ALA A 1 137 ? 17.811 -5.422 -9.780 1.00 51.16 137 ALA A O 1
ATOM 1085 N N . SER A 1 138 ? 15.901 -5.230 -8.596 1.00 54.03 138 SER A N 1
ATOM 1086 C CA . SER A 1 138 ? 16.445 -5.280 -7.242 1.00 54.03 138 SER A CA 1
ATOM 1087 C C . SER A 1 138 ? 15.422 -5.858 -6.268 1.00 54.03 138 SER A C 1
ATOM 1089 O O . SER A 1 138 ? 14.228 -5.675 -6.461 1.00 54.03 138 SER A O 1
ATOM 1091 N N . SER A 1 139 ? 15.888 -6.499 -5.194 1.00 57.38 139 SER A N 1
ATOM 1092 C CA . SER A 1 139 ? 15.024 -6.919 -4.092 1.00 57.38 139 SER A CA 1
ATOM 1093 C C . SER A 1 139 ? 14.509 -5.746 -3.257 1.00 57.38 139 SER A C 1
ATOM 1095 O O . SER A 1 139 ? 15.214 -4.760 -3.026 1.00 57.38 139 SER A O 1
ATOM 1097 N N . ASN A 1 140 ? 13.307 -5.927 -2.695 1.00 61.88 140 ASN A N 1
ATOM 1098 C CA . ASN A 1 140 ? 12.547 -4.959 -1.885 1.00 61.88 140 ASN A CA 1
ATOM 1099 C C . ASN A 1 140 ? 11.875 -3.830 -2.680 1.00 61.88 140 ASN A C 1
ATOM 1101 O O . ASN A 1 140 ? 11.686 -2.723 -2.158 1.00 61.88 140 ASN A O 1
ATOM 1105 N N . ASP A 1 141 ? 11.471 -4.116 -3.915 1.00 79.12 141 ASP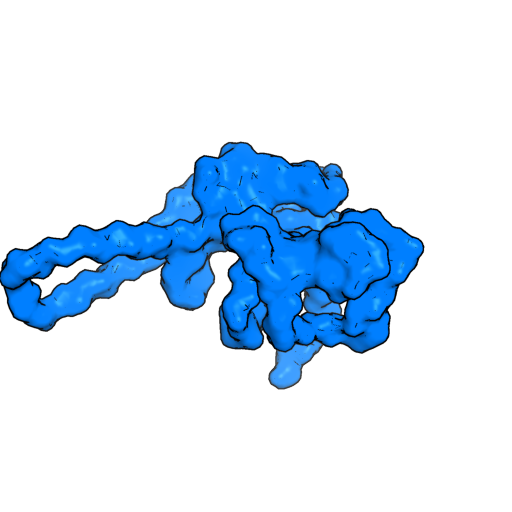 A N 1
ATOM 1106 C CA . ASP A 1 141 ? 10.684 -3.186 -4.714 1.00 79.12 141 ASP A CA 1
ATOM 1107 C C . ASP A 1 141 ? 9.214 -3.164 -4.240 1.00 79.12 141 ASP A C 1
ATOM 1109 O O . ASP A 1 141 ? 8.570 -4.195 -4.016 1.00 79.12 141 ASP A O 1
ATOM 1113 N N . GLY A 1 142 ? 8.680 -1.956 -4.047 1.00 84.50 142 GLY A N 1
ATOM 1114 C CA . GLY A 1 142 ? 7.261 -1.735 -3.763 1.00 84.50 142 GLY A CA 1
ATOM 1115 C C . GLY A 1 142 ? 6.413 -1.802 -5.034 1.00 84.50 142 GLY A C 1
ATOM 1116 O O . GLY A 1 142 ? 6.898 -1.503 -6.125 1.00 84.50 142 GLY A O 1
ATOM 1117 N N . ILE A 1 143 ? 5.129 -2.141 -4.903 1.00 87.50 143 ILE A N 1
ATOM 1118 C CA . ILE A 1 143 ? 4.173 -2.133 -6.019 1.00 87.50 143 ILE A CA 1
ATOM 1119 C C . ILE A 1 143 ? 3.433 -0.790 -6.060 1.00 87.50 143 ILE A C 1
ATOM 1121 O O . ILE A 1 143 ? 2.964 -0.299 -5.032 1.00 87.50 143 ILE A O 1
ATOM 1125 N N . ALA A 1 144 ? 3.296 -0.212 -7.253 1.00 84.62 144 ALA A N 1
ATOM 1126 C CA . ALA A 1 144 ? 2.458 0.958 -7.514 1.00 84.62 144 ALA A CA 1
ATOM 1127 C C . ALA A 1 144 ? 1.332 0.606 -8.496 1.00 84.62 144 ALA A C 1
ATOM 1129 O O . ALA A 1 144 ? 1.515 -0.267 -9.347 1.00 84.62 144 ALA A O 1
ATOM 1130 N N . LEU A 1 145 ? 0.190 1.292 -8.395 1.00 80.12 145 LEU A N 1
ATOM 1131 C CA . LEU A 1 145 ? -0.875 1.180 -9.393 1.00 80.12 145 LEU A CA 1
ATOM 1132 C C . LEU A 1 145 ? -0.441 1.787 -10.720 1.00 80.12 145 LEU A C 1
ATOM 1134 O O . LEU A 1 145 ? 0.177 2.858 -10.772 1.00 80.12 145 LEU A O 1
ATOM 1138 N N . ASP A 1 146 ? -0.842 1.117 -11.792 1.00 76.81 146 ASP A N 1
ATOM 1139 C CA . ASP A 1 146 ? -0.765 1.667 -13.130 1.00 76.81 146 ASP A CA 1
ATOM 1140 C C . ASP A 1 146 ? -2.033 2.469 -13.441 1.00 76.81 146 ASP A C 1
ATOM 1142 O O . ASP A 1 146 ? -3.097 1.919 -13.717 1.00 76.81 146 ASP A O 1
ATOM 1146 N N . CYS A 1 147 ? -1.903 3.793 -13.383 1.00 67.69 147 CYS A N 1
ATOM 1147 C CA . CYS A 1 147 ? -2.966 4.734 -13.733 1.00 67.69 147 CYS A CA 1
ATOM 1148 C C . CYS A 1 147 ? -3.194 4.866 -15.254 1.00 67.69 147 CYS A C 1
ATOM 1150 O O . CYS A 1 147 ? -4.066 5.632 -15.662 1.00 67.69 147 CYS A O 1
ATOM 1152 N N . SER A 1 148 ? -2.413 4.171 -16.093 1.00 61.75 148 SER A N 1
ATOM 1153 C CA . SER A 1 148 ? -2.585 4.176 -17.552 1.00 61.75 148 SER A CA 1
ATOM 1154 C C . SER A 1 148 ? -3.566 3.122 -18.069 1.00 61.75 148 SER A C 1
ATOM 1156 O O . SER A 1 148 ? -3.842 3.109 -19.265 1.00 61.75 148 SER A O 1
ATOM 1158 N N . MET A 1 149 ? -4.128 2.276 -17.191 1.00 53.62 149 MET A N 1
ATOM 1159 C CA . MET A 1 149 ? -5.165 1.325 -17.591 1.00 53.62 149 MET A CA 1
ATOM 1160 C C . MET A 1 149 ? -6.408 2.068 -18.095 1.00 53.62 149 MET A C 1
ATOM 1162 O O . MET A 1 149 ? -7.140 2.704 -17.331 1.00 53.62 149 MET A O 1
ATOM 1166 N N . GLU A 1 150 ? -6.648 1.970 -19.399 1.00 46.12 150 GLU A N 1
ATOM 1167 C CA . GLU A 1 150 ? -7.927 2.300 -20.010 1.00 46.12 150 GLU A CA 1
ATOM 1168 C C . GLU A 1 150 ? -8.953 1.285 -19.484 1.00 46.12 150 GLU A C 1
ATOM 1170 O O . GLU A 1 150 ? -8.832 0.083 -19.705 1.00 46.12 150 GLU A O 1
ATOM 1175 N N . CYS A 1 151 ? -9.924 1.755 -18.697 1.00 39.00 151 CYS A N 1
ATOM 1176 C CA . CYS A 1 151 ? -11.112 0.967 -18.383 1.00 39.00 151 CYS A CA 1
ATOM 1177 C C . CYS A 1 151 ? -11.939 0.884 -19.676 1.00 39.00 151 CYS A C 1
ATOM 1179 O O . CYS A 1 151 ? -12.705 1.810 -19.947 1.00 39.00 151 CYS A O 1
ATOM 1181 N N . GLU A 1 152 ? -11.711 -0.137 -20.505 1.00 31.42 152 GLU A N 1
ATOM 1182 C CA . GLU A 1 152 ? -12.576 -0.458 -21.655 1.00 31.42 152 GLU A CA 1
ATOM 1183 C C . GLU A 1 152 ? -13.872 -1.153 -21.219 1.00 31.42 152 GLU A C 1
ATOM 1185 O O . GLU A 1 152 ? -13.810 -2.066 -20.360 1.00 31.42 152 GLU A O 1
#

Mean predicted aligned error: 10.86 Å

Radius of gyration: 16.61 Å; Cα contacts (8 Å, |Δi|>4): 228; chains: 1; bounding box: 51×32×42 Å

Foldseek 3Di:
DAKFKKKFAPPDPPPVPPDDDDDPPPPDQDDDPPWDDFPDRMTMDIDDPPDDDALVVRQVVQCVVDVRMGFADDPDPVSVVSVLVVCVDDPNPLVVDDDDYYFGQWWFDDPPLWIAGNNPRDTDDPDDDDPPPPPDPDHTHTDTDHSPDDPD

Solvent-accessible surface area (backbone atoms only — not comparable to full-atom values): 9221 Å² total; per-residue (Å²): 82,43,29,36,33,22,28,32,74,66,75,76,80,77,72,83,74,79,88,81,87,92,71,82,79,82,74,74,68,81,41,68,84,85,28,41,58,47,97,76,68,42,24,38,31,73,51,61,86,84,54,75,66,55,58,69,54,43,36,48,48,19,40,71,75,34,93,69,27,24,28,34,81,67,94,47,70,66,56,45,48,56,53,50,54,63,38,60,41,100,87,52,52,38,77,74,46,56,76,52,27,32,36,34,18,39,32,33,53,58,90,64,91,40,35,26,31,71,77,76,68,44,71,68,71,92,74,93,62,58,92,84,49,90,70,77,90,56,66,60,46,59,39,56,45,72,50,80,68,75,88,124

InterPro domains:
  IPR001304 C-type lectin-like [PS50041] (39-147)
  IPR016186 C-type lectin-like/link domain superfamily [G3DSA:3.10.100.10] (13-150)
  IPR016187 C-type lectin fold [SSF56436] (4-141)

Organism: NCBI:txid163714

Secondary structure (DSSP, 8-state):
---BEEEEE---------------------PPTT-EEETTTEEEEEPPTT----HHHHHHHHHHH-TTEEE---SSHHHHHHHHHHHHSTTS-TTTS-SS--EEEEEEETTTTEEEETTT-PBP-S--PPTT----SSTTPEEE--TT----